Protein AF-A0A2P1BN79-F1 (afdb_monomer)

Nearest PDB structures (foldseek):
  4qr9-assembly1_B  TM=3.059E-01  e=8.968E+00  Rattus norvegicus

Organism: Klebsiella pneumoniae (NCBI:txid573)

Solvent-accessible surface area (backbone atoms only — not comparable to full-atom values): 2926 Å² total; per-residue (Å²): 133,56,73,68,59,53,51,43,54,50,38,72,74,37,80,82,72,80,59,50,66,67,58,52,53,51,52,51,52,61,53,58,68,31,67,66,49,50,44,48,65,71,74,49,71,87,126

Sequence (47 aa):
MGIKEQVKAYIDAHPDCGMTFGTWIQAIRTVTSRIEYQRCLKEGTPL

Secondary structure (DSSP, 8-state):
--HHHHHHHHHHH-GGG---HHHHHHHHHHHHTSHHHHHHHHH----

Radius of gyration: 13.7 Å; Cα contacts (8 Å, |Δi|>4): 13; chains: 1; bounding box: 27×19×35 Å

Mean predicted aligned error: 5.51 Å

Structure (mmCIF, N/CA/C/O backbone):
data_AF-A0A2P1BN79-F1
#
_entry.id   AF-A0A2P1BN7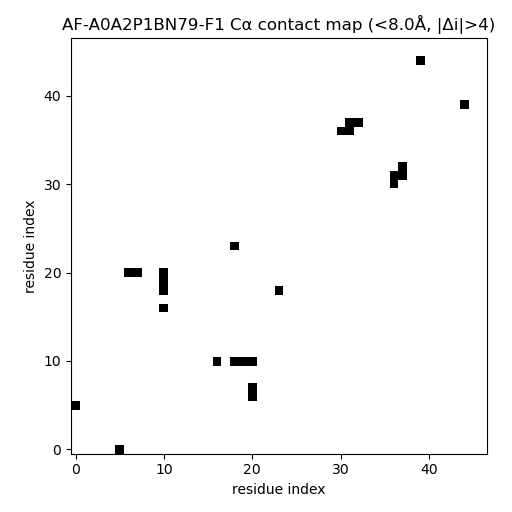9-F1
#
loop_
_atom_site.group_PDB
_atom_site.id
_atom_site.type_symbol
_atom_site.label_atom_id
_atom_site.label_alt_id
_atom_site.label_comp_id
_atom_site.label_asym_id
_atom_site.label_entity_id
_atom_site.label_seq_id
_atom_site.pdbx_PDB_ins_code
_atom_site.Cartn_x
_atom_site.Cartn_y
_atom_site.Cartn_z
_atom_site.occupancy
_atom_site.B_iso_or_equiv
_atom_site.auth_seq_id
_atom_site.auth_comp_id
_atom_site.auth_asym_id
_atom_site.auth_atom_id
_atom_site.pdbx_PDB_model_num
ATOM 1 N N . MET A 1 1 ? 9.897 12.496 5.712 1.00 66.12 1 MET A N 1
ATOM 2 C CA . MET A 1 1 ? 9.551 11.701 4.514 1.00 66.12 1 MET A CA 1
ATOM 3 C C . MET A 1 1 ? 8.556 10.632 4.940 1.00 66.12 1 MET A C 1
ATOM 5 O O . MET A 1 1 ? 8.878 9.889 5.860 1.00 66.12 1 MET A O 1
ATOM 9 N N . GLY A 1 2 ? 7.343 10.611 4.385 1.00 91.12 2 GLY A N 1
ATOM 10 C CA . GLY A 1 2 ? 6.316 9.640 4.775 1.00 91.12 2 GLY A CA 1
ATOM 11 C C . GLY A 1 2 ? 6.621 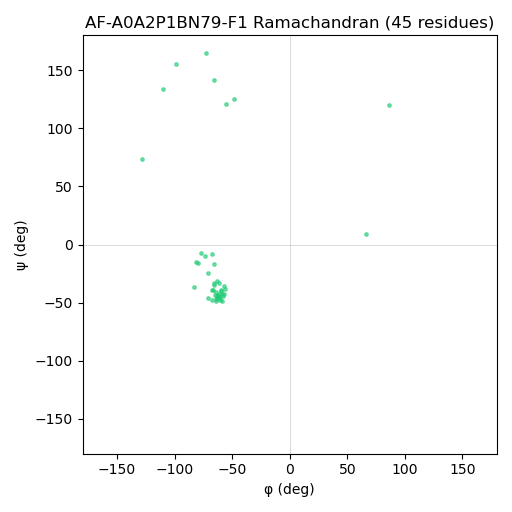8.230 4.262 1.00 91.12 2 GLY A C 1
ATOM 12 O O . GLY A 1 2 ? 7.476 8.031 3.398 1.00 91.12 2 GLY A O 1
ATOM 13 N N . ILE A 1 3 ? 5.929 7.227 4.814 1.00 91.44 3 ILE A N 1
ATOM 14 C CA . ILE A 1 3 ? 6.141 5.817 4.446 1.00 91.44 3 ILE A CA 1
ATOM 15 C C . ILE A 1 3 ? 5.841 5.555 2.963 1.00 91.44 3 ILE A C 1
ATOM 17 O O . ILE A 1 3 ? 6.511 4.749 2.328 1.00 91.44 3 ILE A O 1
ATOM 21 N N . LYS A 1 4 ? 4.873 6.276 2.382 1.00 91.50 4 LYS A N 1
ATOM 22 C CA . LYS A 1 4 ? 4.516 6.143 0.963 1.00 91.50 4 LYS A CA 1
ATOM 23 C C . LYS A 1 4 ? 5.662 6.589 0.061 1.00 91.50 4 LYS A C 1
ATOM 25 O O . LYS A 1 4 ? 5.971 5.904 -0.907 1.00 91.50 4 LYS A O 1
ATOM 30 N N . GLU A 1 5 ? 6.298 7.708 0.388 1.00 94.50 5 GLU A N 1
ATOM 31 C CA . GLU A 1 5 ? 7.426 8.249 -0.365 1.00 94.50 5 GLU A CA 1
ATOM 32 C C . GLU A 1 5 ? 8.653 7.338 -0.252 1.00 94.50 5 GLU A C 1
ATOM 34 O O . GLU A 1 5 ? 9.333 7.111 -1.249 1.00 94.50 5 GLU A O 1
ATOM 39 N N . GLN A 1 6 ? 8.905 6.766 0.932 1.00 95.31 6 GLN A N 1
ATOM 40 C CA . GLN A 1 6 ? 9.998 5.808 1.145 1.00 95.31 6 GLN A CA 1
ATOM 41 C C . GLN A 1 6 ? 9.797 4.524 0.332 1.00 95.31 6 GLN A C 1
ATOM 43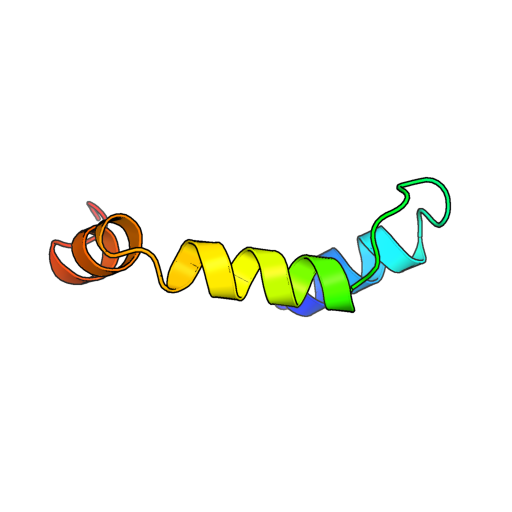 O O . GLN A 1 6 ? 10.712 4.083 -0.359 1.00 95.31 6 GLN A O 1
ATOM 48 N N . VAL A 1 7 ? 8.590 3.949 0.357 1.00 94.12 7 VAL A N 1
ATOM 49 C CA . VAL A 1 7 ? 8.284 2.734 -0.413 1.00 94.12 7 VAL A CA 1
ATOM 50 C C . VAL A 1 7 ? 8.320 3.003 -1.912 1.00 94.12 7 VAL A C 1
ATOM 52 O O . VAL A 1 7 ? 8.837 2.179 -2.663 1.00 94.12 7 VAL A O 1
ATOM 55 N N . LYS A 1 8 ? 7.822 4.161 -2.364 1.00 94.56 8 LYS A N 1
ATOM 56 C CA . LYS A 1 8 ? 7.934 4.544 -3.772 1.00 94.56 8 LYS A CA 1
ATOM 57 C C . LYS A 1 8 ? 9.396 4.610 -4.213 1.00 94.56 8 LYS A C 1
ATOM 59 O O . LYS A 1 8 ? 9.734 4.003 -5.221 1.00 94.56 8 LYS A O 1
ATOM 64 N N . ALA A 1 9 ? 10.250 5.282 -3.441 1.00 95.38 9 ALA A N 1
ATOM 65 C CA . ALA A 1 9 ? 11.676 5.366 -3.740 1.00 95.38 9 ALA A CA 1
ATOM 66 C C . ALA A 1 9 ? 12.343 3.981 -3.777 1.00 95.38 9 ALA A C 1
ATOM 68 O O . ALA A 1 9 ? 13.161 3.720 -4.653 1.00 95.38 9 ALA A O 1
ATOM 69 N N . TYR A 1 10 ? 11.963 3.077 -2.868 1.00 94.31 10 TYR A N 1
ATOM 70 C CA . TYR A 1 10 ? 12.473 1.708 -2.858 1.00 94.31 10 TYR A CA 1
ATOM 71 C C . TYR A 1 10 ? 12.071 0.927 -4.116 1.00 94.31 10 TYR A C 1
ATOM 73 O O . TYR A 1 10 ? 12.933 0.328 -4.751 1.00 94.31 10 TYR A O 1
ATOM 81 N N . ILE A 1 11 ? 10.791 0.958 -4.496 1.00 94.81 11 ILE A N 1
ATOM 82 C CA . ILE A 1 11 ? 10.287 0.270 -5.695 1.00 94.81 11 ILE A CA 1
ATOM 83 C C . ILE A 1 11 ? 10.938 0.837 -6.962 1.00 94.81 11 ILE A C 1
ATOM 85 O O . ILE A 1 11 ? 11.376 0.074 -7.817 1.00 94.81 11 ILE A O 1
ATOM 89 N N . ASP A 1 12 ? 11.049 2.164 -7.065 1.00 93.62 12 ASP A N 1
ATOM 90 C CA . ASP A 1 12 ? 11.694 2.819 -8.208 1.00 93.62 12 ASP A CA 1
ATOM 91 C C . ASP A 1 12 ? 13.190 2.445 -8.312 1.00 93.62 12 ASP A C 1
ATOM 93 O O . ASP A 1 12 ? 13.728 2.371 -9.415 1.00 93.62 12 ASP A O 1
ATOM 97 N N . ALA A 1 13 ? 13.857 2.182 -7.180 1.00 95.88 13 ALA A N 1
ATOM 98 C CA . ALA A 1 13 ? 15.257 1.75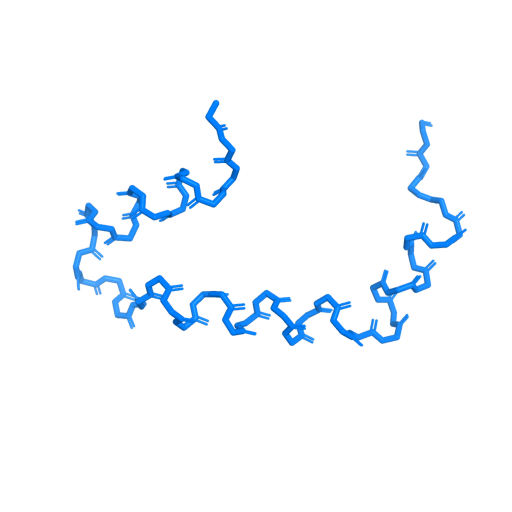3 -7.132 1.00 95.88 13 ALA A CA 1
ATOM 99 C C . ALA A 1 13 ? 15.471 0.253 -7.428 1.00 95.88 13 ALA A C 1
ATOM 101 O O . ALA A 1 13 ? 16.601 -0.140 -7.708 1.00 95.88 13 ALA A O 1
ATOM 102 N N . HIS A 1 14 ? 14.419 -0.574 -7.380 1.00 93.56 14 HIS A N 1
ATOM 103 C CA . HIS A 1 14 ? 14.492 -2.033 -7.553 1.00 93.56 14 HIS A CA 1
ATOM 104 C C . HIS A 1 14 ? 13.487 -2.510 -8.617 1.00 93.56 14 HIS A C 1
ATOM 106 O O . HIS A 1 14 ? 12.451 -3.092 -8.282 1.00 93.56 14 HIS A O 1
ATOM 112 N N . PRO A 1 15 ? 13.747 -2.273 -9.918 1.00 89.00 15 PRO A N 1
ATOM 113 C CA . PRO A 1 15 ? 12.826 -2.659 -10.993 1.00 89.00 15 PRO A CA 1
ATOM 114 C C . PRO A 1 15 ? 12.651 -4.184 -11.139 1.00 89.00 15 PRO A C 1
ATOM 116 O O . PRO A 1 15 ? 11.694 -4.644 -11.757 1.00 89.00 15 PRO A O 1
ATOM 119 N N . ASP A 1 16 ? 13.555 -4.970 -10.559 1.00 94.31 16 ASP A N 1
ATOM 120 C CA . ASP A 1 16 ? 13.566 -6.432 -10.532 1.00 94.31 16 ASP A CA 1
ATOM 12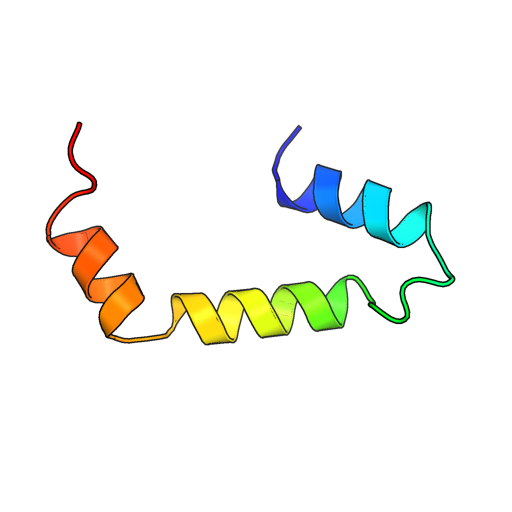1 C C . ASP A 1 16 ? 12.650 -7.037 -9.455 1.00 94.31 16 ASP A C 1
ATOM 123 O O . ASP A 1 16 ? 12.302 -8.214 -9.539 1.00 94.31 16 ASP A O 1
ATOM 127 N N . CYS A 1 17 ? 12.189 -6.246 -8.478 1.00 88.38 17 CYS A N 1
ATOM 128 C CA . CYS A 1 17 ? 11.344 -6.751 -7.390 1.00 88.38 17 CYS A CA 1
ATOM 129 C C . CYS A 1 17 ? 9.938 -7.201 -7.843 1.00 88.38 17 CYS A C 1
ATOM 131 O O . CYS A 1 17 ? 9.178 -7.754 -7.046 1.00 88.38 17 CYS A O 1
ATOM 133 N N . GLY A 1 18 ? 9.563 -6.941 -9.103 1.00 88.44 18 GLY A N 1
ATOM 134 C CA . GLY A 1 18 ? 8.280 -7.352 -9.686 1.00 88.44 18 GLY A CA 1
ATOM 135 C C . GLY A 1 18 ? 7.055 -6.667 -9.068 1.00 88.44 18 GLY A C 1
ATOM 136 O O . GLY A 1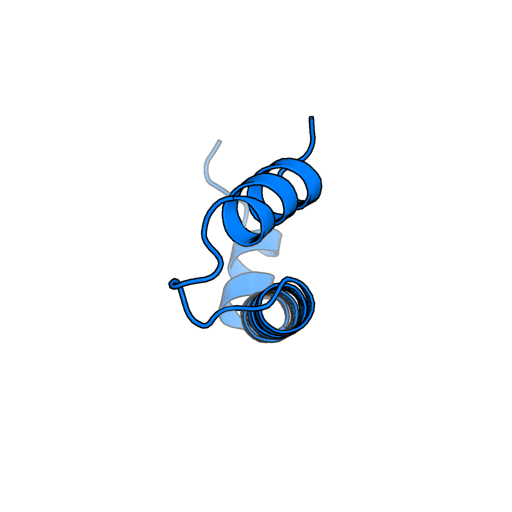 18 ? 5.919 -7.051 -9.349 1.00 88.44 18 GLY A O 1
ATOM 137 N N . MET A 1 19 ? 7.260 -5.652 -8.227 1.00 91.50 19 MET A N 1
ATOM 138 C CA . MET A 1 19 ? 6.208 -4.912 -7.541 1.00 91.50 19 MET A CA 1
ATOM 139 C C . MET A 1 19 ? 6.108 -3.501 -8.110 1.00 91.50 19 MET A C 1
ATOM 141 O O . MET A 1 19 ? 7.105 -2.807 -8.251 1.00 91.50 19 MET A O 1
ATOM 145 N N . THR A 1 20 ? 4.890 -3.041 -8.400 1.00 94.75 20 THR A N 1
ATOM 146 C CA . THR A 1 20 ? 4.653 -1.630 -8.734 1.00 94.75 20 THR A CA 1
ATOM 147 C C . THR A 1 20 ? 4.140 -0.880 -7.514 1.00 94.75 20 THR A C 1
ATOM 149 O O . THR A 1 20 ? 3.477 -1.456 -6.644 1.00 94.75 20 THR A O 1
ATOM 152 N N . PHE A 1 21 ? 4.359 0.436 -7.477 1.00 93.94 21 PHE A N 1
ATOM 153 C CA . PHE A 1 21 ? 3.790 1.277 -6.425 1.00 93.94 21 PHE A CA 1
ATOM 154 C C . PHE A 1 21 ? 2.255 1.173 -6.367 1.00 93.94 21 PHE A C 1
ATOM 156 O O . PHE A 1 21 ? 1.674 1.139 -5.284 1.00 93.94 21 PHE A O 1
ATOM 163 N N . GLY A 1 22 ? 1.588 1.037 -7.520 1.00 94.38 22 GLY A N 1
ATOM 164 C CA . GLY A 1 22 ? 0.140 0.823 -7.588 1.00 94.38 22 GLY A CA 1
ATOM 165 C C . GLY A 1 22 ? -0.302 -0.489 -6.933 1.00 94.38 22 GLY A C 1
ATOM 166 O O . GLY A 1 22 ? -1.247 -0.491 -6.143 1.00 94.38 22 GLY A O 1
ATOM 167 N N . THR A 1 23 ? 0.414 -1.586 -7.198 1.00 94.50 23 THR A N 1
ATOM 168 C CA . THR A 1 23 ? 0.158 -2.899 -6.581 1.00 94.50 23 THR A CA 1
ATOM 169 C C . THR A 1 23 ? 0.327 -2.836 -5.064 1.00 94.50 23 THR A C 1
ATOM 171 O O . THR A 1 23 ? -0.521 -3.343 -4.329 1.00 94.50 23 THR A O 1
ATOM 174 N N . TRP A 1 24 ? 1.369 -2.153 -4.582 1.00 94.12 24 TRP A N 1
ATOM 175 C CA . TRP A 1 24 ? 1.581 -1.941 -3.151 1.00 94.12 24 TRP A CA 1
ATOM 176 C C . TRP A 1 24 ? 0.432 -1.149 -2.508 1.00 94.12 24 TRP A C 1
ATOM 178 O O . TRP A 1 24 ? -0.099 -1.562 -1.478 1.00 94.12 24 TRP A O 1
ATOM 188 N N . ILE A 1 25 ? -0.029 -0.061 -3.138 1.00 94.81 25 ILE A N 1
ATOM 189 C CA 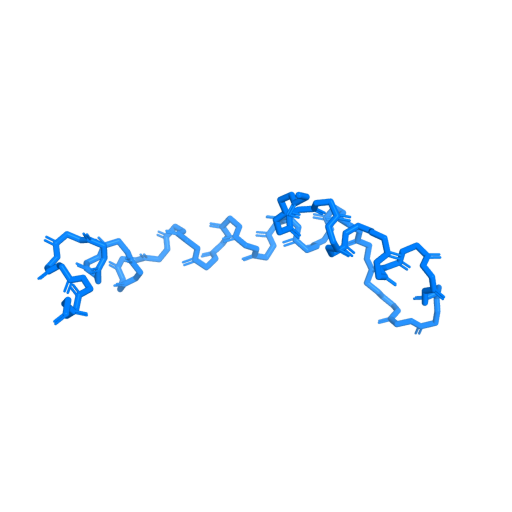. ILE A 1 25 ? -1.176 0.721 -2.641 1.00 94.81 25 ILE A CA 1
ATOM 190 C C . ILE A 1 25 ? -2.438 -0.142 -2.529 1.00 94.81 25 ILE A C 1
ATOM 192 O O . ILE A 1 25 ? -3.159 -0.038 -1.533 1.00 94.81 25 ILE A O 1
ATOM 196 N N . GLN A 1 26 ? -2.714 -0.991 -3.523 1.00 95.50 26 GLN A N 1
ATOM 197 C CA . GLN A 1 26 ? -3.858 -1.905 -3.479 1.00 95.50 26 GLN A CA 1
ATOM 198 C C . GLN A 1 26 ? -3.724 -2.908 -2.330 1.00 95.50 26 GLN A C 1
ATOM 200 O O . GLN A 1 26 ? -4.655 -3.048 -1.543 1.00 95.50 26 GLN A O 1
ATOM 205 N N . ALA A 1 27 ? -2.549 -3.522 -2.164 1.00 93.69 27 ALA A N 1
ATOM 206 C CA . ALA A 1 27 ? -2.292 -4.452 -1.069 1.00 93.69 27 ALA A CA 1
ATOM 207 C C . ALA A 1 27 ? -2.508 -3.800 0.306 1.00 93.69 27 ALA A C 1
ATOM 209 O O . ALA A 1 27 ? -3.185 -4.372 1.162 1.00 93.69 27 ALA A O 1
ATOM 210 N N . ILE A 1 28 ? -2.011 -2.573 0.502 1.00 93.19 28 ILE A N 1
ATOM 211 C CA . ILE A 1 28 ? -2.236 -1.819 1.739 1.00 93.19 28 ILE A CA 1
ATOM 212 C C . ILE A 1 28 ? -3.726 -1.576 1.963 1.00 93.19 28 ILE A C 1
ATOM 214 O O . ILE A 1 28 ? -4.207 -1.851 3.056 1.00 93.19 28 ILE A O 1
ATOM 218 N N . ARG A 1 29 ? -4.476 -1.119 0.951 1.00 93.44 29 ARG A N 1
ATOM 219 C CA . ARG A 1 29 ? -5.933 -0.920 1.072 1.00 93.44 29 ARG A CA 1
ATOM 220 C C . ARG A 1 29 ? -6.653 -2.205 1.469 1.00 93.44 29 ARG A C 1
ATOM 222 O O . ARG A 1 29 ? -7.514 -2.161 2.338 1.00 93.44 29 ARG A O 1
ATOM 229 N N . THR A 1 30 ? -6.280 -3.334 0.871 1.00 95.38 30 THR A N 1
ATOM 230 C CA . THR A 1 30 ? -6.856 -4.641 1.199 1.00 95.38 30 THR A CA 1
ATOM 231 C C . THR A 1 30 ? -6.551 -5.063 2.631 1.00 95.38 30 THR A C 1
ATOM 233 O O . THR A 1 30 ? -7.417 -5.632 3.287 1.00 95.38 30 THR A O 1
ATOM 236 N N . VAL A 1 31 ? -5.335 -4.826 3.129 1.00 92.38 31 VAL A N 1
ATOM 237 C CA . VAL A 1 31 ? -4.963 -5.167 4.511 1.00 92.38 31 VAL A CA 1
ATOM 238 C C . VAL A 1 31 ? -5.658 -4.240 5.499 1.00 92.38 31 VAL A C 1
ATOM 240 O O . VAL A 1 31 ? -6.231 -4.715 6.477 1.00 92.38 31 VAL A O 1
ATOM 243 N N . THR A 1 32 ? -5.660 -2.934 5.238 1.00 90.94 32 THR A N 1
ATOM 244 C CA . THR A 1 32 ? -6.258 -1.963 6.155 1.00 90.94 32 THR A CA 1
ATOM 245 C C . THR A 1 32 ? -7.777 -2.038 6.172 1.00 90.94 32 THR A C 1
ATOM 247 O O . THR A 1 32 ? -8.372 -1.717 7.193 1.00 90.94 32 THR A O 1
ATOM 250 N N . SER A 1 33 ? -8.429 -2.520 5.109 1.00 92.56 33 SER A N 1
ATOM 251 C CA . SER A 1 33 ? -9.874 -2.768 5.116 1.00 92.56 33 SER A CA 1
ATOM 252 C C . SER A 1 33 ? -10.293 -3.995 5.932 1.00 92.56 33 SER A C 1
ATOM 254 O O . SER A 1 33 ? -11.490 -4.200 6.128 1.00 92.56 33 SER A O 1
ATOM 256 N N . ARG A 1 34 ? -9.355 -4.841 6.382 1.00 93.12 34 ARG A N 1
ATOM 257 C CA . ARG A 1 34 ? -9.683 -6.042 7.167 1.00 93.12 34 ARG A CA 1
ATOM 258 C C . ARG A 1 34 ? -10.266 -5.662 8.523 1.00 93.12 34 ARG A C 1
ATOM 260 O O . ARG A 1 34 ? -9.801 -4.723 9.170 1.00 93.12 34 ARG A O 1
ATOM 267 N N . ILE A 1 35 ? -11.266 -6.424 8.966 1.00 86.69 35 ILE A N 1
ATOM 268 C CA . ILE A 1 35 ? -11.964 -6.188 10.236 1.00 86.69 35 ILE A CA 1
ATOM 269 C C . ILE A 1 35 ? -10.979 -6.254 11.404 1.00 86.69 35 ILE A C 1
ATOM 271 O O . ILE A 1 35 ? -11.058 -5.430 12.306 1.00 86.69 35 ILE A O 1
ATOM 275 N N . GLU A 1 36 ? -10.031 -7.184 11.369 1.00 87.69 36 GLU A N 1
ATOM 276 C CA . GLU A 1 36 ? -8.985 -7.36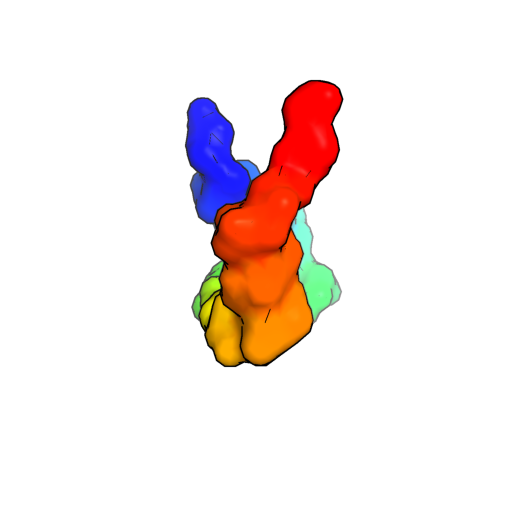3 12.375 1.00 87.69 36 GLU A CA 1
ATOM 277 C C . GLU A 1 36 ? -8.108 -6.117 12.482 1.00 87.69 36 GLU A C 1
ATOM 279 O O . GLU A 1 36 ? -7.894 -5.609 13.577 1.00 87.69 36 GLU A O 1
ATOM 284 N N . TYR A 1 37 ? -7.681 -5.562 11.344 1.00 88.19 37 TYR A N 1
ATOM 285 C CA . TYR A 1 37 ? -6.895 -4.330 11.319 1.00 88.19 37 TYR A CA 1
ATOM 286 C C . TYR A 1 37 ? -7.689 -3.151 11.897 1.00 88.19 37 TYR A C 1
ATOM 288 O O . TYR A 1 37 ? -7.189 -2.396 12.728 1.00 88.19 37 TYR A O 1
ATOM 296 N N . GLN A 1 38 ? -8.958 -3.021 11.504 1.00 88.00 38 GLN A N 1
ATOM 297 C CA . GLN A 1 38 ? -9.850 -1.981 12.019 1.00 88.00 38 GLN A CA 1
ATOM 298 C C . GLN A 1 38 ? -10.156 -2.147 13.516 1.00 88.00 38 GLN A C 1
ATOM 300 O O . GLN A 1 38 ? -10.313 -1.147 14.214 1.00 88.00 38 GLN A O 1
ATOM 305 N N . ARG A 1 39 ? -10.231 -3.383 14.025 1.00 87.19 39 ARG A N 1
ATOM 306 C CA . ARG A 1 39 ? -10.368 -3.672 15.460 1.00 87.19 39 ARG A CA 1
ATOM 307 C C . ARG A 1 39 ? -9.113 -3.272 16.221 1.00 87.19 39 ARG A C 1
ATOM 309 O O . ARG A 1 39 ? -9.242 -2.511 17.169 1.00 87.19 39 ARG A O 1
ATOM 316 N N . CYS A 1 40 ? -7.925 -3.653 15.748 1.00 86.88 40 CYS A N 1
ATOM 317 C CA . CYS A 1 40 ? -6.660 -3.242 16.364 1.00 86.88 40 CYS A CA 1
ATOM 318 C C . CYS A 1 40 ? -6.523 -1.715 16.461 1.00 86.88 40 CYS A C 1
ATOM 320 O O . CYS A 1 40 ? -6.057 -1.205 17.474 1.00 86.88 40 CYS A O 1
ATOM 322 N N . LEU A 1 41 ? -6.973 -0.968 15.446 1.00 84.38 41 LEU A N 1
ATOM 323 C CA . LEU A 1 41 ? -6.981 0.499 15.508 1.00 84.38 41 LEU A CA 1
ATOM 324 C C . LEU A 1 41 ? -7.940 1.059 16.570 1.00 84.38 41 LEU A C 1
ATOM 326 O O . LEU A 1 41 ? -7.655 2.103 17.151 1.00 84.38 41 LEU A O 1
ATOM 330 N N . LYS A 1 42 ? -9.084 0.404 16.801 1.00 80.25 42 LYS A N 1
ATOM 331 C CA . LYS A 1 42 ? -10.116 0.851 17.753 1.00 80.25 42 LYS A CA 1
ATOM 332 C C . LYS A 1 42 ? -9.824 0.441 19.192 1.00 80.25 42 LYS A C 1
ATOM 334 O O . LYS A 1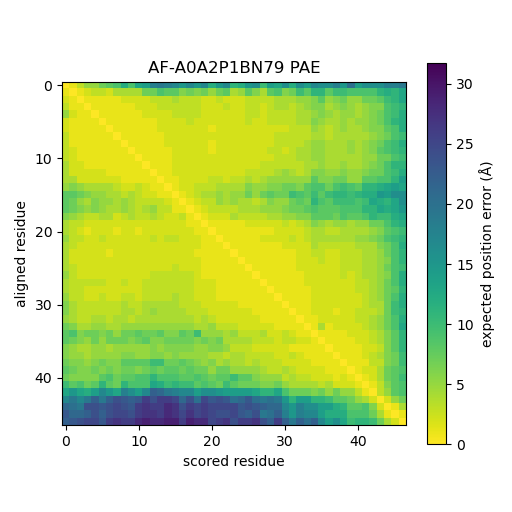 42 ? -10.130 1.199 20.103 1.00 80.25 42 LYS A O 1
ATOM 339 N N . GLU A 1 43 ? -9.266 -0.749 19.383 1.00 80.44 43 GLU A N 1
ATOM 340 C CA . GLU A 1 43 ? -8.922 -1.313 20.695 1.00 80.44 43 GLU A CA 1
ATOM 341 C C . GLU A 1 43 ? -7.639 -0.699 21.272 1.00 80.44 43 GLU A C 1
ATOM 343 O O . GLU A 1 43 ? -7.337 -0.887 22.446 1.00 80.44 43 GLU A O 1
ATOM 348 N N . GLY A 1 44 ? -6.951 0.120 20.473 1.00 65.00 44 GLY A N 1
ATOM 349 C CA . GLY A 1 44 ? -5.768 0.849 20.879 1.00 65.00 44 GLY A CA 1
ATOM 350 C C . GLY A 1 44 ? -4.528 -0.006 20.690 1.00 65.00 44 GLY A C 1
ATOM 351 O O . GLY A 1 44 ? -4.361 -1.064 21.291 1.00 65.00 44 GLY A O 1
ATOM 352 N N . THR A 1 45 ? -3.619 0.492 19.860 1.00 58.88 45 THR A N 1
ATOM 353 C CA . THR A 1 45 ? -2.209 0.129 19.948 1.00 58.88 45 THR A CA 1
ATOM 354 C C . THR A 1 45 ? -1.793 0.274 21.418 1.00 58.88 45 THR A C 1
ATOM 356 O O . THR A 1 45 ? -2.021 1.355 21.968 1.00 58.88 45 THR A O 1
ATOM 359 N N . PRO A 1 46 ? -1.232 -0.752 22.083 1.00 54.12 46 PRO A N 1
ATOM 360 C CA . PRO A 1 46 ? -0.657 -0.543 23.406 1.00 54.12 46 PRO A CA 1
ATOM 361 C C . PRO A 1 46 ? 0.387 0.581 23.298 1.00 54.12 46 PRO A C 1
ATOM 363 O O . PRO A 1 46 ? 1.287 0.498 22.457 1.00 54.12 46 PRO A O 1
ATOM 366 N N . LEU A 1 47 ? 0.179 1.660 24.064 1.00 51.41 47 LEU A N 1
ATOM 367 C CA . LEU A 1 47 ? 1.123 2.770 24.244 1.00 51.41 47 LEU A CA 1
ATOM 368 C C . LEU A 1 47 ? 2.281 2.339 25.146 1.00 51.41 47 LEU A C 1
ATOM 370 O O . LEU A 1 47 ? 2.010 1.601 26.121 1.00 51.41 47 LEU A O 1
#

Foldseek 3Di:
DDPLVVVQVVCVVCVPPPDDSVNVVVVVVVVCPDPVNVVDVVVDDDD

pLDDT: mean 88.16, std 10.84, range [51.41, 95.88]